Protein AF-A0A2E0GAI7-F1 (afdb_monomer)

Structure (mmCIF, N/CA/C/O backbone):
data_AF-A0A2E0GAI7-F1
#
_entry.id   AF-A0A2E0GAI7-F1
#
loop_
_atom_site.group_PDB
_atom_site.id
_atom_site.type_symbol
_atom_site.label_atom_id
_atom_site.label_alt_id
_atom_site.label_comp_id
_atom_site.label_asym_id
_atom_site.label_entity_id
_atom_site.label_seq_id
_atom_site.pdbx_PDB_ins_code
_atom_site.Cartn_x
_atom_site.Cartn_y
_atom_site.Cartn_z
_atom_site.occupancy
_atom_site.B_iso_or_equiv
_atom_site.auth_seq_id
_atom_site.auth_comp_id
_atom_site.auth_asym_id
_atom_site.auth_atom_id
_atom_site.pdbx_PDB_model_num
ATOM 1 N N . MET A 1 1 ? 48.834 40.999 9.505 1.00 55.53 1 MET A N 1
ATOM 2 C CA . MET A 1 1 ? 47.592 40.191 9.610 1.00 55.53 1 MET A CA 1
ATOM 3 C C . MET A 1 1 ? 47.872 38.969 10.470 1.00 55.53 1 MET A C 1
ATOM 5 O O . MET A 1 1 ? 48.740 38.177 10.118 1.00 55.53 1 MET A O 1
ATOM 9 N N . GLY A 1 2 ? 47.236 38.901 11.642 1.00 65.31 2 GLY A N 1
ATOM 10 C CA . GLY A 1 2 ? 47.610 38.004 12.740 1.00 65.31 2 GLY A CA 1
ATOM 11 C C . GLY A 1 2 ? 47.359 36.519 12.463 1.00 65.31 2 GLY A C 1
ATOM 12 O O . GLY A 1 2 ? 46.483 36.151 11.681 1.00 65.31 2 GLY A O 1
ATOM 13 N N . LEU A 1 3 ? 48.127 35.666 13.146 1.00 66.06 3 LEU A N 1
ATOM 14 C CA . LEU A 1 3 ? 48.087 34.199 13.056 1.00 66.06 3 LEU A CA 1
ATOM 15 C C . LEU A 1 3 ? 46.662 33.631 13.232 1.00 66.06 3 LEU A C 1
ATOM 17 O O . LEU A 1 3 ? 46.268 32.689 12.548 1.00 66.06 3 LEU A O 1
ATOM 21 N N . VAL A 1 4 ? 45.867 34.281 14.087 1.00 67.19 4 VAL A N 1
ATOM 22 C CA . VAL A 1 4 ? 44.460 33.961 14.379 1.00 67.19 4 VAL A CA 1
ATOM 23 C C . VAL A 1 4 ? 43.566 34.122 13.143 1.00 67.19 4 VAL A C 1
ATOM 25 O O . VAL A 1 4 ? 42.721 33.274 12.869 1.00 67.19 4 VAL A O 1
ATOM 28 N N . GLN A 1 5 ? 43.795 35.159 12.338 1.00 69.00 5 GLN A N 1
ATOM 29 C CA . GLN A 1 5 ? 42.980 35.471 11.161 1.00 69.00 5 GLN A CA 1
ATOM 30 C C . GLN A 1 5 ? 43.213 34.461 10.026 1.00 69.00 5 GLN A C 1
ATOM 32 O O . GLN A 1 5 ? 42.266 34.048 9.360 1.00 69.00 5 GLN A O 1
ATOM 37 N N . LYS A 1 6 ? 44.455 33.977 9.866 1.00 70.81 6 LYS A N 1
ATOM 38 C CA . LYS A 1 6 ? 44.784 32.877 8.938 1.00 70.81 6 LYS A CA 1
ATOM 39 C C . LYS A 1 6 ? 44.132 31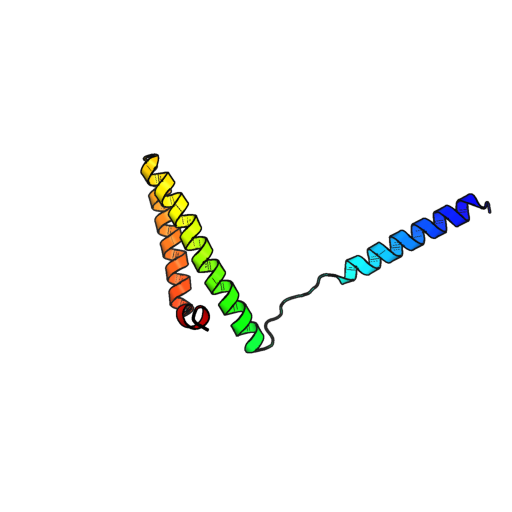.554 9.356 1.00 70.81 6 LYS A C 1
ATOM 41 O O . LYS A 1 6 ? 43.703 30.785 8.500 1.00 70.81 6 LYS A O 1
ATOM 46 N N . LEU A 1 7 ? 44.039 31.297 10.662 1.00 67.94 7 LEU A N 1
ATOM 47 C CA . LEU A 1 7 ? 43.432 30.085 11.220 1.00 67.94 7 LEU A CA 1
ATOM 48 C C . LEU A 1 7 ? 41.908 30.066 11.033 1.00 67.94 7 LEU A C 1
ATOM 50 O O . LEU A 1 7 ? 41.356 29.042 10.635 1.00 67.94 7 LEU A O 1
ATOM 54 N N . ILE A 1 8 ? 41.247 31.208 11.249 1.00 76.12 8 ILE A N 1
ATOM 55 C CA . ILE A 1 8 ? 39.810 31.382 10.989 1.00 76.12 8 ILE A CA 1
ATOM 56 C C . ILE A 1 8 ? 39.515 31.214 9.493 1.00 76.12 8 ILE A C 1
ATOM 58 O O . ILE A 1 8 ? 38.614 30.460 9.132 1.00 76.12 8 ILE A O 1
ATOM 62 N N . TYR A 1 9 ? 40.322 31.831 8.624 1.00 80.75 9 TYR A N 1
ATOM 63 C CA . TYR A 1 9 ? 40.167 31.713 7.172 1.00 80.75 9 TYR A CA 1
ATOM 64 C C . TYR A 1 9 ? 40.316 30.263 6.688 1.00 80.75 9 TYR A C 1
ATOM 66 O O . TYR A 1 9 ? 39.506 29.781 5.901 1.00 80.75 9 TYR A O 1
ATOM 74 N N . ARG A 1 10 ? 41.298 29.521 7.219 1.00 79.56 10 ARG A N 1
ATOM 75 C CA . ARG A 1 10 ? 41.509 28.106 6.877 1.00 79.56 10 ARG A CA 1
ATOM 76 C C . ARG A 1 10 ? 40.334 27.221 7.307 1.00 79.56 10 ARG A C 1
ATOM 78 O O . ARG A 1 10 ? 39.946 26.337 6.552 1.00 79.56 10 ARG A O 1
ATOM 85 N N . LYS A 1 11 ? 39.746 27.467 8.484 1.00 80.06 11 LYS A N 1
ATOM 86 C CA . LYS A 1 11 ? 38.547 26.746 8.951 1.00 80.06 11 LYS A CA 1
ATOM 87 C C . LYS A 1 11 ? 37.316 27.073 8.105 1.00 80.06 11 LYS A C 1
ATOM 89 O O . LYS A 1 11 ? 36.588 26.160 7.729 1.00 80.06 11 LYS A O 1
ATOM 94 N N . ALA A 1 12 ? 37.121 28.345 7.758 1.00 81.62 12 ALA A N 1
ATOM 95 C CA . ALA A 1 12 ? 36.026 28.772 6.891 1.00 81.62 12 ALA A CA 1
ATOM 96 C C . ALA A 1 12 ? 36.114 28.128 5.498 1.00 81.62 12 ALA A C 1
ATOM 98 O O . ALA A 1 12 ? 35.105 27.677 4.964 1.00 81.62 12 ALA A O 1
ATOM 99 N N . LEU A 1 13 ? 37.325 28.014 4.946 1.00 83.94 13 LEU A N 1
ATOM 100 C CA . LEU A 1 13 ? 37.564 27.409 3.636 1.00 83.94 13 LEU A CA 1
ATOM 101 C C . LEU A 1 13 ? 37.298 25.894 3.632 1.00 83.94 13 LEU A C 1
ATOM 103 O O . LEU A 1 13 ? 36.727 25.378 2.677 1.00 83.94 13 LEU A O 1
ATOM 107 N N . ILE A 1 14 ? 37.635 25.194 4.722 1.00 84.38 14 ILE A N 1
ATOM 108 C CA . ILE A 1 14 ? 37.291 23.774 4.896 1.00 84.38 14 ILE A CA 1
ATOM 109 C C . ILE A 1 14 ? 35.770 23.595 5.002 1.00 84.38 14 ILE A C 1
ATOM 111 O O . ILE A 1 14 ? 35.219 22.740 4.316 1.00 84.38 14 ILE A O 1
ATOM 115 N N . CYS A 1 15 ? 35.075 24.421 5.794 1.00 82.44 15 CYS A N 1
ATOM 116 C CA . CYS A 1 15 ? 33.610 24.373 5.873 1.00 82.44 15 CYS A CA 1
ATOM 117 C C . CYS A 1 15 ? 32.949 24.634 4.514 1.00 82.44 15 CYS A C 1
ATOM 119 O O . CYS A 1 15 ? 32.027 23.917 4.140 1.00 82.44 15 CYS A O 1
ATOM 121 N N . LEU A 1 16 ? 33.439 25.619 3.756 1.00 84.50 16 LEU A N 1
ATOM 122 C CA . LEU A 1 16 ? 32.939 25.918 2.415 1.00 84.50 16 LEU A CA 1
ATOM 123 C C . LEU A 1 16 ? 33.107 24.714 1.477 1.00 84.50 16 LEU A C 1
ATOM 125 O O . LEU A 1 16 ? 32.182 24.369 0.750 1.00 84.50 16 LEU A O 1
ATOM 129 N N . PHE A 1 17 ? 34.260 24.046 1.530 1.00 81.94 17 PHE A N 1
ATOM 130 C CA . PHE A 1 17 ? 34.538 22.870 0.708 1.00 81.94 17 PHE A CA 1
ATOM 131 C C . PHE A 1 17 ? 33.601 21.698 1.037 1.00 81.94 17 PHE A C 1
ATOM 133 O O . PHE A 1 17 ? 33.085 21.051 0.130 1.00 81.94 17 PHE A O 1
ATOM 140 N N . VAL A 1 18 ? 33.317 21.472 2.324 1.00 79.31 18 VAL A N 1
ATOM 141 C CA . VAL A 1 18 ? 32.353 20.456 2.785 1.00 79.31 18 VAL A CA 1
ATOM 142 C C . VAL A 1 18 ? 30.935 20.771 2.303 1.00 79.31 18 VAL A C 1
ATOM 144 O O . VAL A 1 18 ? 30.242 19.866 1.852 1.00 79.31 18 VAL A O 1
ATOM 147 N N . ILE A 1 19 ? 30.518 22.041 2.348 1.00 79.69 19 ILE A N 1
ATOM 148 C CA . ILE A 1 19 ? 29.198 22.482 1.868 1.00 79.69 19 ILE A CA 1
ATOM 149 C C . ILE A 1 19 ? 29.078 22.313 0.345 1.00 79.69 19 ILE A C 1
ATOM 151 O O . ILE A 1 19 ? 28.056 21.852 -0.148 1.00 79.69 19 ILE A O 1
ATOM 155 N N . ILE A 1 20 ? 30.122 22.644 -0.418 1.00 77.12 20 ILE A N 1
ATOM 156 C CA . ILE A 1 20 ? 30.126 22.460 -1.879 1.00 77.12 20 ILE A CA 1
ATOM 157 C C . ILE A 1 20 ? 30.066 20.969 -2.243 1.00 77.12 20 ILE A C 1
ATOM 159 O O . ILE A 1 20 ? 29.318 20.585 -3.139 1.00 77.12 20 ILE A O 1
ATOM 163 N N . LEU A 1 21 ? 30.805 20.118 -1.527 1.00 67.44 21 LEU A N 1
ATOM 164 C CA . LEU A 1 21 ? 30.761 18.667 -1.721 1.00 67.44 21 LEU A CA 1
ATOM 165 C C . LEU A 1 21 ? 29.397 18.065 -1.366 1.00 67.44 21 LEU A C 1
ATOM 167 O O . LEU A 1 21 ? 28.938 17.167 -2.068 1.00 67.44 21 LEU A O 1
ATOM 171 N N . SER A 1 22 ? 28.727 18.553 -0.319 1.00 63.81 22 SER A N 1
ATOM 172 C CA . SER A 1 22 ? 27.396 18.059 0.051 1.00 63.81 22 SER A CA 1
ATOM 173 C C . SER A 1 22 ? 26.291 18.522 -0.903 1.00 63.81 22 SER A C 1
ATOM 175 O O . SER A 1 22 ? 25.309 17.802 -1.076 1.00 63.81 22 SER A O 1
ATOM 177 N N . LEU A 1 23 ? 26.468 19.650 -1.601 1.00 63.59 23 LEU A N 1
ATOM 178 C CA . LEU A 1 23 ? 25.554 20.094 -2.662 1.00 63.59 23 LEU A CA 1
ATOM 179 C C . LEU A 1 23 ? 25.565 19.174 -3.899 1.00 63.59 23 LEU A C 1
ATOM 181 O O . LEU A 1 23 ? 24.601 19.178 -4.661 1.00 63.59 23 LEU A O 1
ATOM 185 N N . HIS A 1 24 ? 26.598 18.343 -4.083 1.00 57.75 24 HIS A N 1
ATOM 186 C CA . HIS A 1 24 ? 26.664 17.359 -5.171 1.00 57.75 24 HIS A CA 1
ATOM 187 C C . HIS A 1 24 ? 26.002 16.006 -4.857 1.00 57.75 24 HIS A C 1
ATOM 189 O O . HIS A 1 24 ? 25.959 15.146 -5.734 1.00 57.75 24 HIS A O 1
ATOM 195 N N . ILE A 1 25 ? 25.467 15.790 -3.649 1.00 56.84 25 ILE A N 1
ATOM 196 C CA . ILE A 1 25 ? 25.013 14.450 -3.229 1.00 56.84 25 ILE A CA 1
ATOM 197 C C . ILE A 1 25 ? 23.599 14.084 -3.707 1.00 56.84 25 ILE A C 1
ATOM 199 O O . ILE A 1 25 ? 23.252 12.908 -3.675 1.00 56.84 25 ILE A O 1
ATOM 203 N N . SER A 1 26 ? 22.766 15.001 -4.206 1.00 56.94 26 SER A N 1
ATOM 204 C CA . SER A 1 26 ? 21.412 14.581 -4.593 1.00 56.94 26 SER A CA 1
ATOM 205 C C . SER A 1 26 ? 20.761 15.435 -5.667 1.00 56.94 26 SER A C 1
ATOM 207 O O . SER A 1 26 ? 19.930 16.292 -5.387 1.00 56.94 26 SER A O 1
ATOM 209 N N . THR A 1 27 ? 21.048 15.083 -6.915 1.00 49.62 27 THR A N 1
ATOM 210 C CA . THR A 1 27 ? 20.000 15.026 -7.942 1.00 49.62 27 THR A CA 1
ATOM 211 C C . THR A 1 27 ? 20.099 13.686 -8.662 1.00 49.62 27 THR A C 1
ATOM 213 O O . THR A 1 27 ? 20.279 13.611 -9.872 1.00 49.62 27 THR A O 1
ATOM 216 N N . ALA A 1 28 ? 19.950 12.589 -7.912 1.00 49.06 28 ALA A N 1
ATOM 217 C CA . ALA A 1 28 ? 19.420 11.370 -8.510 1.00 49.06 28 ALA A CA 1
ATOM 218 C C . ALA A 1 28 ? 17.948 11.645 -8.857 1.00 49.06 28 ALA A C 1
ATOM 220 O O . ALA A 1 28 ? 17.027 11.162 -8.205 1.00 49.06 28 ALA A O 1
ATOM 221 N N . ASN A 1 29 ? 17.726 12.499 -9.858 1.00 48.72 29 ASN A N 1
ATOM 222 C CA . ASN A 1 29 ? 16.492 12.482 -10.609 1.00 48.72 29 ASN A CA 1
ATOM 223 C C . ASN A 1 29 ? 16.476 11.085 -11.217 1.00 48.72 29 ASN A C 1
ATOM 225 O O . ASN A 1 29 ? 17.222 10.818 -12.156 1.00 48.72 29 ASN A O 1
ATOM 229 N N . ALA A 1 30 ? 15.727 10.170 -10.604 1.00 52.06 30 ALA A N 1
ATOM 230 C CA . ALA A 1 30 ? 15.457 8.856 -11.159 1.00 52.06 30 ALA A CA 1
ATOM 231 C C . ALA A 1 30 ? 14.599 9.066 -12.412 1.00 52.06 30 ALA A C 1
ATOM 233 O O . ALA A 1 30 ? 13.382 8.910 -12.395 1.00 52.06 30 ALA A O 1
ATOM 234 N N . ASN A 1 31 ? 15.235 9.548 -13.474 1.00 56.88 31 ASN A N 1
ATOM 235 C CA . ASN A 1 31 ? 14.628 9.675 -14.774 1.00 56.88 31 ASN A CA 1
ATOM 236 C C . ASN A 1 31 ? 14.519 8.249 -15.315 1.00 56.88 31 ASN A C 1
ATOM 238 O O . ASN A 1 31 ? 15.521 7.538 -15.405 1.00 56.88 31 ASN A O 1
ATOM 242 N N . ILE A 1 32 ? 13.298 7.790 -15.581 1.00 59.88 32 ILE A N 1
ATOM 243 C CA . ILE A 1 32 ? 13.067 6.462 -16.151 1.00 59.88 32 ILE A CA 1
ATOM 244 C C . ILE A 1 32 ? 13.447 6.550 -17.630 1.00 59.88 32 ILE A C 1
ATOM 246 O O . ILE A 1 32 ? 12.632 6.918 -18.470 1.00 59.88 32 ILE A O 1
ATOM 250 N N . GLU A 1 33 ? 14.710 6.269 -17.937 1.00 70.31 33 GLU A N 1
ATOM 251 C CA . GLU A 1 33 ? 15.244 6.359 -19.303 1.00 70.31 33 GLU A CA 1
ATOM 252 C C . GLU A 1 33 ? 15.294 4.994 -19.996 1.00 70.31 33 GLU A C 1
ATOM 254 O O . GLU A 1 33 ? 15.313 4.917 -21.225 1.00 70.31 33 GLU A O 1
ATOM 259 N N . THR A 1 34 ? 15.273 3.901 -19.224 1.00 77.06 34 THR A N 1
ATOM 260 C CA . THR A 1 34 ? 15.382 2.536 -19.748 1.00 77.06 34 THR A CA 1
ATOM 261 C C . THR A 1 34 ? 14.254 1.626 -19.262 1.00 77.06 34 THR A C 1
ATOM 263 O O . THR A 1 34 ? 13.654 1.832 -18.207 1.00 77.06 34 THR A O 1
ATOM 266 N N . ASN A 1 35 ? 13.994 0.553 -20.017 1.00 80.62 35 ASN A N 1
ATOM 267 C CA . ASN A 1 35 ? 13.042 -0.492 -19.623 1.00 80.62 35 ASN A CA 1
ATOM 268 C C . ASN A 1 35 ? 13.440 -1.155 -18.284 1.00 80.62 35 ASN A C 1
ATOM 270 O O . ASN A 1 35 ? 12.585 -1.477 -17.460 1.00 80.62 35 ASN A O 1
ATOM 274 N N . ILE A 1 36 ? 14.745 -1.283 -18.025 1.00 83.38 36 ILE A N 1
ATOM 275 C CA . ILE A 1 36 ? 15.273 -1.820 -16.764 1.00 83.38 36 ILE A CA 1
ATOM 276 C C . ILE A 1 36 ? 14.899 -0.903 -15.592 1.00 83.38 36 ILE A C 1
ATOM 278 O O . ILE A 1 36 ? 14.484 -1.392 -14.542 1.00 83.38 36 ILE A O 1
ATOM 282 N N . ASP A 1 37 ? 15.002 0.414 -15.768 1.00 81.94 37 ASP A N 1
ATOM 283 C CA . ASP A 1 37 ? 14.641 1.376 -14.723 1.00 81.94 37 ASP A CA 1
ATOM 284 C C . ASP A 1 37 ? 13.132 1.406 -14.479 1.00 81.94 37 ASP A C 1
ATOM 286 O O . ASP A 1 37 ? 12.706 1.442 -13.325 1.00 81.94 37 ASP A O 1
ATOM 290 N N . ALA A 1 38 ? 12.326 1.291 -15.540 1.00 84.44 38 ALA A N 1
ATOM 291 C CA . ALA A 1 38 ? 10.873 1.171 -15.434 1.00 84.44 38 ALA A CA 1
ATOM 292 C C . ALA A 1 38 ? 10.465 -0.102 -14.677 1.00 84.44 38 ALA A C 1
ATOM 294 O O . ALA A 1 38 ? 9.638 -0.049 -13.771 1.00 84.44 38 ALA A O 1
ATOM 295 N N . THR A 1 39 ? 11.096 -1.234 -14.998 1.00 85.38 39 THR A N 1
ATOM 296 C CA . THR A 1 39 ? 10.857 -2.521 -14.331 1.00 85.38 39 THR A CA 1
ATOM 297 C C . THR A 1 39 ? 11.247 -2.462 -12.856 1.00 85.38 39 THR A C 1
ATOM 299 O O . THR A 1 39 ? 10.486 -2.898 -11.994 1.00 85.38 39 THR A O 1
ATOM 302 N N . ARG A 1 40 ? 12.415 -1.884 -12.540 1.00 86.69 40 ARG A N 1
ATOM 303 C CA . ARG A 1 40 ? 12.869 -1.707 -11.153 1.00 86.69 40 ARG A CA 1
ATOM 304 C C . ARG A 1 40 ? 11.919 -0.804 -10.369 1.00 86.69 40 ARG A C 1
ATOM 306 O O . ARG A 1 40 ? 11.594 -1.108 -9.224 1.00 86.69 40 ARG A O 1
ATOM 313 N N . PHE A 1 41 ? 11.474 0.293 -10.979 1.00 88.12 41 PHE A N 1
ATOM 314 C CA . PHE A 1 41 ? 10.497 1.188 -10.374 1.00 88.12 41 PHE A CA 1
ATOM 315 C C . PHE A 1 41 ? 9.177 0.463 -10.096 1.00 88.12 41 PHE A C 1
ATOM 317 O O . PHE A 1 41 ? 8.708 0.502 -8.964 1.00 88.12 41 PHE A O 1
ATOM 324 N N . LEU A 1 42 ? 8.618 -0.233 -11.091 1.00 90.00 42 LEU A N 1
ATOM 325 C CA . LEU A 1 42 ? 7.359 -0.967 -10.950 1.00 90.00 42 LEU A CA 1
ATOM 326 C C . LEU A 1 42 ? 7.444 -2.042 -9.867 1.00 90.00 42 LEU A C 1
ATOM 328 O O . LEU A 1 42 ? 6.570 -2.086 -9.011 1.00 90.00 42 LEU A O 1
ATOM 332 N N . SER A 1 43 ? 8.517 -2.836 -9.828 1.00 90.00 43 SER A N 1
ATOM 333 C CA . SER A 1 43 ? 8.714 -3.845 -8.778 1.00 90.00 43 SER A CA 1
ATOM 334 C C . SER A 1 43 ? 8.721 -3.217 -7.375 1.00 90.00 43 SER A C 1
ATOM 336 O O . SER A 1 43 ? 7.949 -3.624 -6.505 1.00 90.00 43 SER A O 1
ATOM 338 N N . ASN A 1 44 ? 9.492 -2.142 -7.171 1.00 91.06 44 ASN A N 1
ATOM 339 C CA . ASN A 1 44 ? 9.523 -1.429 -5.889 1.00 91.06 44 ASN A CA 1
ATOM 340 C C . ASN A 1 44 ? 8.171 -0.793 -5.532 1.00 91.06 44 ASN A C 1
ATOM 342 O O . ASN A 1 44 ? 7.764 -0.770 -4.366 1.00 91.06 44 ASN A O 1
ATOM 346 N N . TYR A 1 45 ? 7.475 -0.255 -6.531 1.00 92.69 45 TYR A N 1
ATOM 347 C CA . TYR A 1 45 ? 6.170 0.357 -6.345 1.00 92.69 45 TYR A CA 1
ATOM 348 C C . TYR A 1 45 ? 5.124 -0.690 -5.949 1.00 92.69 45 TYR A C 1
ATOM 350 O O . TYR A 1 45 ? 4.412 -0.484 -4.972 1.00 92.69 45 TYR A O 1
ATOM 358 N N . CYS A 1 46 ? 5.108 -1.851 -6.603 1.00 94.12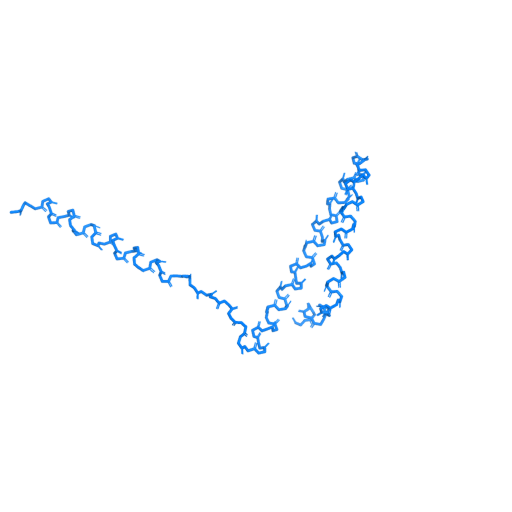 46 CYS A N 1
ATOM 359 C CA . CYS A 1 46 ? 4.225 -2.967 -6.272 1.00 94.12 46 CYS A CA 1
ATOM 360 C C . CYS A 1 46 ? 4.423 -3.469 -4.836 1.00 94.12 46 CYS A C 1
ATOM 362 O O . CYS A 1 46 ? 3.444 -3.634 -4.109 1.00 94.12 46 CYS A O 1
ATOM 364 N N . VAL A 1 47 ? 5.672 -3.614 -4.377 1.00 93.56 47 VAL A N 1
ATOM 365 C CA . VAL A 1 47 ? 5.965 -3.938 -2.966 1.00 93.56 47 VAL A CA 1
ATOM 366 C C . VAL A 1 47 ? 5.419 -2.856 -2.028 1.00 93.56 47 VAL A C 1
ATOM 368 O O . VAL A 1 47 ? 4.842 -3.154 -0.984 1.00 93.56 47 VAL A O 1
ATOM 371 N N . THR A 1 48 ? 5.551 -1.584 -2.410 1.00 94.94 48 THR A N 1
ATOM 372 C CA . THR A 1 48 ? 5.024 -0.461 -1.622 1.00 94.94 48 THR A CA 1
ATOM 373 C C . THR A 1 48 ? 3.496 -0.503 -1.518 1.00 94.94 48 THR A C 1
ATOM 375 O O . THR A 1 48 ? 2.960 -0.259 -0.437 1.00 94.94 48 THR A O 1
ATOM 378 N N . LEU A 1 49 ? 2.791 -0.849 -2.601 1.00 96.19 49 LEU A N 1
ATOM 379 C CA . LEU A 1 49 ? 1.331 -0.986 -2.600 1.00 96.19 49 LEU A CA 1
ATOM 380 C C . LEU A 1 49 ? 0.871 -2.102 -1.653 1.00 96.19 49 LEU A C 1
ATOM 382 O O . LEU A 1 49 ? -0.028 -1.870 -0.846 1.00 96.19 49 LEU A O 1
ATOM 386 N N . VAL A 1 50 ? 1.519 -3.274 -1.686 1.00 95.44 50 VAL A N 1
ATOM 387 C CA . VAL A 1 50 ? 1.204 -4.390 -0.772 1.00 95.44 50 VAL A CA 1
ATOM 388 C C . VAL A 1 50 ? 1.401 -3.979 0.687 1.00 95.44 50 VAL A C 1
ATOM 390 O O . VAL A 1 50 ? 0.513 -4.192 1.514 1.00 95.44 50 VAL A O 1
ATOM 393 N N . ASN A 1 51 ? 2.514 -3.314 0.998 1.00 95.81 51 ASN A N 1
ATOM 394 C CA . ASN A 1 51 ? 2.790 -2.845 2.356 1.00 95.81 51 ASN A CA 1
ATOM 395 C C . ASN A 1 51 ? 1.755 -1.815 2.846 1.00 95.81 51 ASN A C 1
ATOM 397 O O . ASN A 1 51 ? 1.371 -1.824 4.017 1.00 95.81 51 ASN A O 1
ATOM 401 N N . GLU A 1 52 ? 1.274 -0.922 1.975 1.00 97.06 52 GLU A N 1
ATOM 402 C CA . GLU A 1 52 ? 0.212 0.022 2.347 1.00 97.06 52 GLU A CA 1
ATOM 403 C C . GLU A 1 52 ? -1.158 -0.654 2.503 1.00 97.06 52 GLU A C 1
ATOM 405 O O . GLU A 1 52 ? -1.930 -0.239 3.376 1.00 97.06 52 GLU A O 1
ATOM 410 N N . ILE A 1 53 ? -1.450 -1.716 1.741 1.00 97.31 53 ILE A N 1
ATOM 411 C CA . ILE A 1 53 ? -2.638 -2.559 1.956 1.00 97.31 53 ILE A CA 1
ATOM 412 C C . ILE A 1 53 ? -2.570 -3.211 3.340 1.00 97.31 53 ILE A C 1
ATOM 414 O O . ILE A 1 53 ? -3.510 -3.058 4.119 1.00 97.31 53 ILE A O 1
ATOM 418 N N . GLU A 1 54 ? -1.459 -3.869 3.684 1.00 97.62 54 GLU A N 1
ATOM 419 C CA . GLU A 1 54 ? -1.280 -4.540 4.980 1.00 97.62 54 GLU A CA 1
ATOM 420 C C . GLU A 1 54 ? -1.428 -3.557 6.151 1.00 97.62 54 GLU A C 1
ATOM 422 O O . GLU A 1 54 ? -2.222 -3.762 7.071 1.00 97.62 54 GLU A O 1
ATOM 427 N N . LYS A 1 55 ? -0.717 -2.430 6.094 1.00 98.00 55 LYS A N 1
ATOM 428 C CA . LYS A 1 55 ? -0.790 -1.379 7.115 1.00 98.00 55 LYS A CA 1
ATOM 429 C C . LYS A 1 55 ? -2.196 -0.800 7.257 1.00 98.00 55 LYS A C 1
ATOM 431 O O . LYS A 1 55 ? -2.622 -0.464 8.364 1.00 98.00 55 LYS A O 1
ATOM 436 N N . SER A 1 56 ? -2.915 -0.639 6.151 1.00 98.06 56 SER A N 1
ATOM 437 C CA . SER A 1 56 ? -4.293 -0.145 6.175 1.00 98.06 56 SER A CA 1
ATOM 438 C C . SER A 1 56 ? -5.256 -1.192 6.718 1.00 98.06 56 SER A C 1
ATOM 440 O O . SER A 1 56 ? -6.170 -0.839 7.457 1.00 98.06 56 SER A O 1
ATOM 442 N N . TYR A 1 57 ? 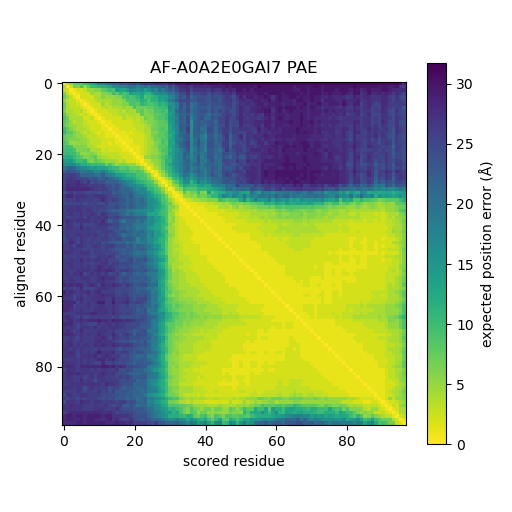-5.022 -2.470 6.434 1.00 98.19 57 TYR A N 1
ATOM 443 C CA . TYR A 1 57 ? -5.792 -3.568 7.002 1.00 98.19 57 TYR A CA 1
ATOM 444 C C . TYR A 1 57 ? -5.689 -3.604 8.533 1.00 98.19 57 TYR A C 1
ATOM 446 O O . TYR A 1 57 ? -6.713 -3.694 9.203 1.00 98.19 57 TYR A O 1
ATOM 454 N N . GLN A 1 58 ? -4.502 -3.387 9.111 1.00 98.44 58 GLN A N 1
ATOM 455 C CA . GLN A 1 58 ? -4.364 -3.273 10.573 1.00 98.44 58 GLN A CA 1
ATOM 456 C C . GLN A 1 58 ? -5.213 -2.126 11.150 1.00 98.44 58 GLN A C 1
ATOM 458 O O . GLN A 1 58 ? -5.956 -2.313 12.109 1.00 98.44 58 GLN A O 1
ATOM 463 N N . LYS A 1 59 ? -5.218 -0.951 10.505 1.00 98.06 59 LYS A N 1
ATOM 464 C CA . LYS A 1 59 ? -6.085 0.174 10.918 1.00 98.06 59 LYS A CA 1
ATOM 465 C C . LYS A 1 59 ? -7.574 -0.146 10.789 1.00 98.06 59 LYS A C 1
ATOM 467 O O . LYS A 1 59 ? -8.392 0.380 11.542 1.00 98.06 59 LYS A O 1
ATOM 472 N N . GLN A 1 60 ? -7.938 -0.952 9.794 1.00 97.88 60 GLN A N 1
ATOM 473 C CA . GLN A 1 60 ? -9.307 -1.403 9.589 1.00 97.88 60 GLN A CA 1
ATOM 474 C C . GLN A 1 60 ? -9.757 -2.311 10.743 1.00 97.88 60 GLN A C 1
ATOM 476 O O . GLN A 1 60 ? -10.870 -2.127 11.240 1.00 97.88 60 GLN A O 1
ATOM 481 N N . LEU A 1 61 ? -8.895 -3.232 11.192 1.00 98.25 61 LEU A N 1
ATOM 482 C CA . LEU A 1 61 ? -9.139 -4.082 12.362 1.00 98.25 61 LEU A CA 1
ATOM 483 C C . LEU A 1 61 ? -9.311 -3.239 13.629 1.00 98.25 61 LEU A C 1
ATOM 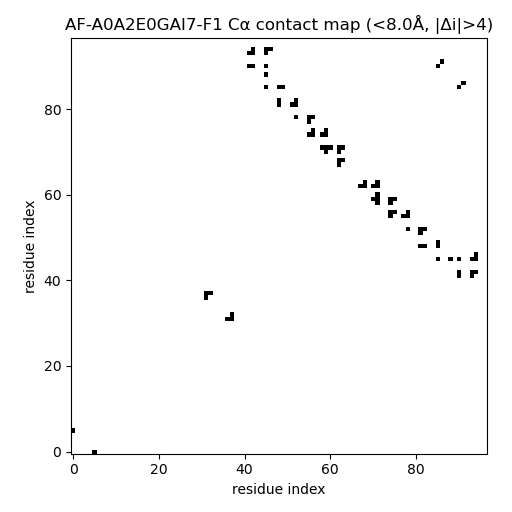485 O O . LEU A 1 61 ? -10.352 -3.338 14.279 1.00 98.25 61 LEU A O 1
ATOM 489 N N . ASP A 1 62 ? -8.383 -2.315 13.896 1.00 98.38 62 ASP A N 1
ATOM 490 C CA . ASP A 1 62 ? -8.478 -1.389 15.031 1.00 98.38 62 ASP A CA 1
ATOM 491 C C . ASP A 1 62 ? -9.803 -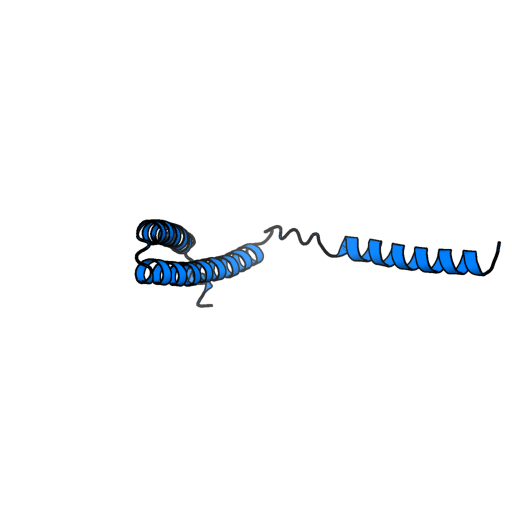0.604 15.015 1.00 98.38 62 ASP A C 1
ATOM 493 O O . ASP A 1 62 ? -10.432 -0.371 16.053 1.00 98.38 62 ASP A O 1
ATOM 497 N N . ALA A 1 63 ? -10.259 -0.171 13.835 1.00 98.19 63 ALA A N 1
ATOM 498 C CA . ALA A 1 63 ? -11.514 0.560 13.697 1.00 98.19 63 ALA A CA 1
ATOM 499 C C . ALA A 1 63 ? -12.734 -0.302 14.056 1.00 98.19 63 ALA A C 1
ATOM 501 O O . ALA A 1 63 ? -13.646 0.207 14.713 1.00 98.19 63 ALA A O 1
ATOM 502 N N . ILE A 1 64 ? -12.750 -1.582 13.668 1.00 97.50 64 ILE A N 1
ATOM 503 C CA . ILE A 1 64 ? -13.808 -2.527 14.060 1.00 97.50 64 ILE A CA 1
ATOM 504 C C . ILE A 1 64 ? -13.787 -2.750 15.571 1.00 97.50 64 ILE A C 1
ATOM 506 O O . ILE A 1 64 ? -14.827 -2.612 16.213 1.00 97.50 64 ILE A O 1
ATOM 510 N N . GLU A 1 65 ? -12.620 -3.051 16.147 1.00 98.12 65 GLU A N 1
ATOM 511 C CA . GLU A 1 65 ? -12.476 -3.345 17.580 1.00 98.12 65 GLU A CA 1
ATOM 512 C C . GLU A 1 65 ? -12.955 -2.185 18.461 1.00 98.12 65 GLU A C 1
ATOM 514 O O . GLU A 1 65 ? -13.537 -2.389 19.525 1.00 98.12 65 GLU A O 1
ATOM 519 N N . ASN A 1 66 ? -12.777 -0.953 17.983 1.00 98.00 66 ASN A N 1
ATOM 520 C CA . ASN A 1 66 ? -13.198 0.262 18.675 1.00 98.00 66 ASN A CA 1
ATOM 521 C C . ASN A 1 66 ? -14.590 0.773 18.247 1.00 98.00 66 ASN A C 1
ATOM 523 O O . ASN A 1 66 ? -14.954 1.901 18.585 1.00 98.00 66 ASN A O 1
ATOM 527 N N . ASN A 1 67 ? -15.363 -0.016 17.489 1.00 97.44 67 ASN A N 1
ATOM 528 C CA . ASN A 1 67 ? -16.698 0.324 16.980 1.00 97.44 67 ASN A CA 1
ATOM 529 C C . ASN A 1 67 ? -16.756 1.649 16.178 1.00 97.44 67 ASN A C 1
ATOM 531 O O . ASN A 1 67 ? -17.754 2.374 16.173 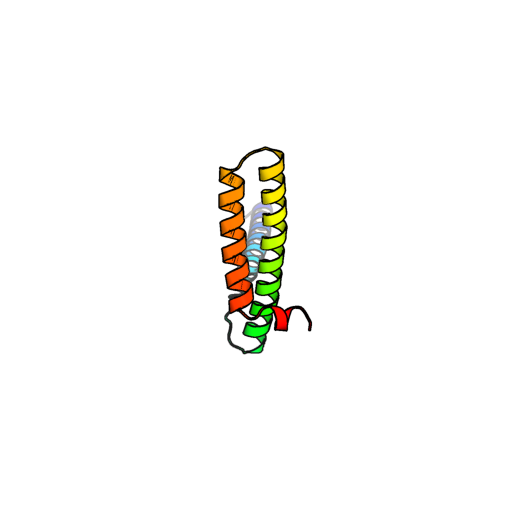1.00 97.44 67 ASN A O 1
ATOM 535 N N . LYS A 1 68 ? -15.665 1.995 15.483 1.00 98.31 68 LYS A N 1
ATOM 536 C CA . LYS A 1 68 ? -15.511 3.214 14.670 1.00 98.31 68 LYS A CA 1
ATOM 537 C C . LYS A 1 68 ? -15.910 2.952 13.214 1.00 98.31 68 LYS A C 1
ATOM 539 O O . LYS A 1 68 ? -15.081 2.999 12.307 1.00 98.31 68 LYS A O 1
ATOM 544 N N . MET A 1 69 ? -17.199 2.726 12.965 1.00 97.12 69 MET A N 1
ATOM 545 C CA . MET A 1 69 ? -17.704 2.289 11.647 1.00 97.12 69 MET A CA 1
ATOM 546 C C . MET A 1 69 ? -17.452 3.264 10.483 1.00 97.12 69 MET A C 1
ATOM 548 O O . MET A 1 69 ? -17.279 2.837 9.337 1.00 97.12 69 MET A O 1
ATOM 552 N N . ILE A 1 70 ? -17.401 4.572 10.755 1.00 98.12 70 ILE A N 1
ATOM 553 C CA . ILE A 1 70 ? -17.054 5.585 9.743 1.00 98.12 70 ILE A CA 1
ATOM 554 C C . ILE A 1 70 ? -15.594 5.412 9.300 1.00 98.12 70 ILE A C 1
ATOM 556 O O . ILE A 1 70 ? -15.314 5.403 8.101 1.00 98.12 70 ILE A O 1
ATOM 560 N N . GLU A 1 71 ? -14.677 5.231 10.256 1.00 98.00 71 GLU A N 1
ATOM 561 C CA . GLU A 1 71 ? -13.250 5.035 9.978 1.00 98.00 71 GLU A CA 1
ATOM 562 C C . GLU A 1 71 ? -13.021 3.700 9.269 1.00 98.00 71 GLU A C 1
ATOM 564 O O . GLU A 1 71 ? -12.339 3.670 8.249 1.00 98.00 71 GLU A O 1
ATOM 569 N N . PHE A 1 72 ? -13.686 2.631 9.724 1.00 98.38 72 PHE A N 1
ATOM 570 C CA . PHE A 1 72 ? -13.687 1.340 9.038 1.00 98.38 72 PHE A CA 1
ATOM 571 C C . PHE A 1 72 ? -14.045 1.510 7.558 1.00 98.38 72 PHE A C 1
ATOM 573 O O . PHE A 1 72 ? -13.267 1.144 6.686 1.00 98.38 72 PHE A O 1
ATOM 580 N N . THR A 1 73 ? -15.180 2.151 7.261 1.00 98.12 73 THR A N 1
ATOM 581 C CA . THR A 1 73 ? -15.650 2.341 5.879 1.00 98.12 73 THR A CA 1
ATOM 582 C C . THR A 1 73 ? -14.661 3.148 5.039 1.00 98.12 73 THR A C 1
ATOM 584 O O . THR A 1 73 ? -14.435 2.839 3.867 1.00 98.12 73 THR A O 1
ATOM 5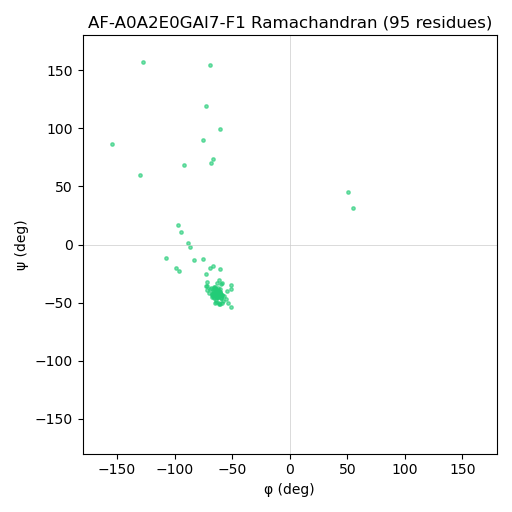87 N N . LYS A 1 74 ? -14.068 4.194 5.620 1.00 98.38 74 LYS A N 1
ATOM 588 C CA . LYS A 1 74 ? -13.070 5.031 4.950 1.00 98.38 74 LYS A CA 1
ATOM 589 C C . LYS A 1 74 ? -11.815 4.229 4.606 1.00 98.38 74 LYS A C 1
ATOM 591 O O . LYS A 1 74 ? -11.355 4.294 3.467 1.00 98.38 74 LYS A O 1
ATOM 596 N N . VAL A 1 75 ? -11.295 3.459 5.560 1.00 98.25 75 VAL A N 1
ATOM 597 C CA . VAL A 1 75 ? -10.109 2.618 5.362 1.00 98.25 75 VAL A CA 1
ATOM 598 C C . VAL A 1 75 ? -10.400 1.490 4.368 1.00 98.25 75 VAL A C 1
ATOM 600 O O . VAL A 1 75 ? -9.587 1.262 3.480 1.00 98.25 75 VAL A O 1
ATOM 603 N N . SER A 1 76 ? -11.582 0.866 4.410 1.00 97.81 76 SER A N 1
ATOM 604 C CA . SER A 1 76 ? -12.002 -0.149 3.428 1.00 97.81 76 SER A CA 1
ATOM 605 C C . SER A 1 76 ? -11.965 0.375 1.992 1.00 97.81 76 SER A C 1
ATOM 607 O O . SER A 1 76 ? -11.463 -0.299 1.097 1.00 97.81 76 SER A O 1
ATOM 609 N N . LYS A 1 77 ? -12.470 1.594 1.759 1.00 98.19 77 LYS A N 1
ATOM 610 C CA . LYS A 1 77 ? -12.433 2.227 0.430 1.00 98.19 77 LYS A CA 1
ATOM 611 C C . LYS A 1 77 ? -11.010 2.542 -0.019 1.00 98.19 77 LYS A C 1
ATOM 613 O O . LYS A 1 77 ? -10.709 2.410 -1.200 1.00 98.19 77 LYS A O 1
ATOM 618 N N . TYR A 1 78 ? -10.151 2.961 0.911 1.00 97.94 78 TYR A N 1
ATOM 619 C CA . TYR A 1 78 ? -8.740 3.191 0.619 1.00 97.94 78 TYR A CA 1
ATOM 620 C C . TYR A 1 78 ? -8.038 1.891 0.216 1.00 97.94 78 TYR A C 1
ATOM 622 O O . TYR A 1 78 ? -7.420 1.862 -0.842 1.00 97.94 78 TYR A O 1
ATOM 630 N N . ILE A 1 79 ? -8.210 0.814 0.992 1.00 98.25 79 ILE A N 1
ATOM 631 C CA . ILE A 1 79 ? -7.681 -0.519 0.664 1.00 98.25 79 ILE A CA 1
ATOM 632 C C . ILE A 1 79 ? -8.138 -0.935 -0.734 1.00 98.25 79 ILE A C 1
ATOM 634 O O . ILE A 1 79 ? -7.297 -1.258 -1.560 1.00 98.25 79 ILE A O 1
ATOM 638 N N . TYR A 1 80 ? -9.440 -0.836 -1.026 1.00 97.88 80 TYR A N 1
ATOM 639 C CA . TYR A 1 80 ? -9.978 -1.165 -2.348 1.00 97.88 80 TYR A CA 1
ATOM 640 C C . TY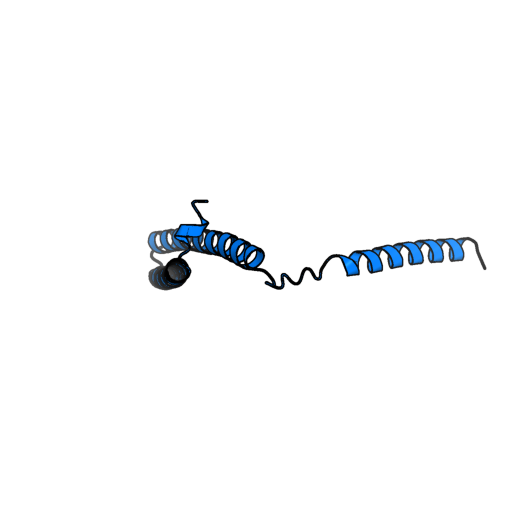R A 1 80 ? -9.287 -0.386 -3.476 1.00 97.88 80 TYR A C 1
ATOM 642 O O . TYR A 1 80 ? -8.884 -0.981 -4.467 1.00 97.88 80 TYR A O 1
ATOM 650 N N . GLY A 1 81 ? -9.109 0.930 -3.322 1.00 97.62 81 GLY A N 1
ATOM 651 C CA . GLY A 1 81 ? -8.444 1.745 -4.343 1.00 97.62 81 GLY A CA 1
ATOM 652 C C . GLY A 1 81 ? -6.969 1.382 -4.548 1.00 97.62 81 GLY A C 1
ATOM 653 O O . GLY A 1 81 ? -6.485 1.405 -5.675 1.00 97.62 81 GLY A O 1
ATOM 654 N N . VAL A 1 82 ? -6.252 1.026 -3.478 1.00 97.50 82 VAL A N 1
ATOM 655 C CA . VAL A 1 82 ? -4.853 0.578 -3.577 1.00 97.50 82 VAL A CA 1
ATOM 656 C C . VAL A 1 82 ? -4.765 -0.819 -4.202 1.00 97.50 82 VAL A C 1
ATOM 658 O O . VAL A 1 82 ? -3.887 -1.053 -5.027 1.00 97.50 82 VAL A O 1
ATOM 661 N N . SER A 1 83 ? -5.686 -1.726 -3.865 1.00 96.12 83 SER A N 1
ATOM 662 C CA . SER A 1 83 ? -5.783 -3.056 -4.480 1.00 96.12 83 SER A CA 1
ATOM 663 C C . SER A 1 83 ? -6.110 -2.982 -5.972 1.00 96.12 83 SER A C 1
ATOM 665 O O . SER A 1 83 ? -5.466 -3.657 -6.763 1.00 96.12 83 SER A O 1
ATOM 667 N N . ASP A 1 84 ? -7.028 -2.104 -6.379 1.00 96.75 84 ASP A N 1
ATOM 668 C CA . ASP A 1 84 ? -7.345 -1.887 -7.795 1.00 96.75 84 ASP A CA 1
ATOM 669 C C . ASP A 1 84 ? -6.129 -1.357 -8.578 1.00 96.75 84 ASP A C 1
ATOM 671 O O . ASP A 1 84 ? -5.858 -1.793 -9.695 1.00 96.75 84 ASP A O 1
ATOM 675 N N . LEU A 1 85 ? -5.328 -0.465 -7.983 1.00 95.50 85 LEU A N 1
ATOM 676 C CA . LEU A 1 85 ? -4.057 -0.032 -8.577 1.00 95.50 85 LEU A CA 1
ATOM 677 C C . LEU A 1 85 ? -3.051 -1.184 -8.703 1.00 95.50 85 LEU A C 1
ATOM 679 O O . LEU A 1 85 ? -2.374 -1.283 -9.723 1.00 95.50 85 LEU A O 1
ATOM 683 N N . TYR A 1 86 ? -2.949 -2.037 -7.682 1.00 93.81 86 TYR A N 1
ATOM 684 C CA . TYR A 1 86 ? -2.077 -3.212 -7.697 1.00 93.81 86 TYR A CA 1
ATOM 685 C C . TYR A 1 86 ? -2.445 -4.172 -8.841 1.00 93.81 86 TYR A C 1
ATOM 687 O O . TYR A 1 86 ? -1.564 -4.595 -9.593 1.00 93.81 86 TYR A O 1
ATOM 695 N N . ASP A 1 87 ? -3.738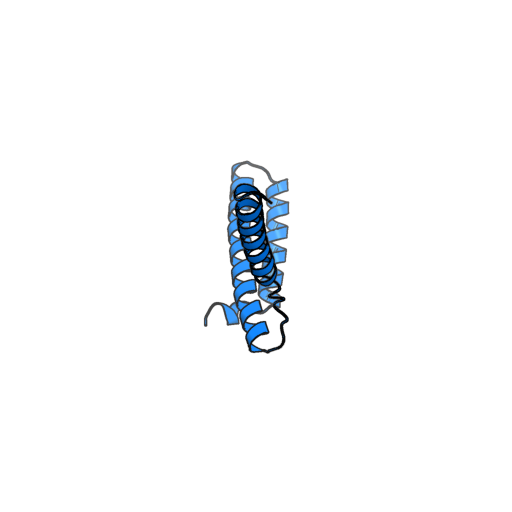 -4.453 -9.015 1.00 93.38 87 ASP A N 1
ATOM 696 C CA . ASP A 1 87 ? -4.239 -5.347 -10.061 1.00 93.38 87 ASP A CA 1
ATOM 697 C C . ASP A 1 87 ? -4.036 -4.745 -11.460 1.00 93.38 87 ASP A C 1
ATOM 699 O O . ASP A 1 87 ? -3.537 -5.412 -12.366 1.00 93.38 87 ASP A O 1
ATOM 703 N N . ASN A 1 88 ? -4.348 -3.457 -11.642 1.00 94.88 88 ASN A N 1
ATOM 704 C CA . ASN A 1 88 ? -4.215 -2.782 -12.938 1.00 94.88 88 ASN A CA 1
ATOM 705 C C . ASN A 1 88 ? -2.755 -2.575 -13.382 1.00 94.88 88 ASN A C 1
ATOM 707 O O . ASN A 1 88 ? -2.499 -2.371 -14.570 1.00 94.88 88 ASN A O 1
ATOM 711 N N . LEU A 1 89 ? -1.797 -2.619 -12.452 1.00 91.88 89 LEU A N 1
ATOM 712 C CA . LEU A 1 89 ? -0.361 -2.603 -12.752 1.00 91.88 89 LEU A CA 1
ATOM 713 C C . LEU A 1 89 ? 0.224 -4.005 -12.974 1.00 91.88 89 LEU A C 1
ATOM 715 O O . LEU A 1 89 ? 1.426 -4.119 -13.223 1.00 91.88 89 LEU A O 1
ATOM 719 N N . ASP A 1 90 ? -0.611 -5.047 -12.894 1.00 89.56 90 ASP A N 1
ATOM 720 C CA . ASP A 1 90 ? -0.226 -6.459 -12.965 1.00 89.56 90 ASP A CA 1
ATOM 721 C C . ASP A 1 90 ? 0.926 -6.780 -12.003 1.00 89.56 90 ASP A C 1
ATOM 723 O O . ASP A 1 90 ? 1.925 -7.413 -12.344 1.00 89.56 90 ASP A O 1
ATOM 727 N N . CYS A 1 91 ? 0.823 -6.280 -10.769 1.00 88.38 91 CYS A N 1
ATOM 728 C CA . CYS A 1 91 ? 1.916 -6.353 -9.805 1.00 88.38 91 CYS A CA 1
ATOM 729 C C . CYS A 1 91 ? 2.344 -7.788 -9.449 1.00 88.38 91 CYS A C 1
ATOM 731 O O . CYS A 1 91 ? 3.492 -7.999 -9.044 1.00 88.38 91 CYS A O 1
ATOM 733 N N . SER A 1 92 ? 1.469 -8.776 -9.664 1.00 81.81 92 SER A N 1
ATOM 734 C CA . SER A 1 92 ? 1.755 -10.206 -9.499 1.00 81.81 92 SER A CA 1
ATOM 735 C C . SER A 1 92 ? 3.022 -10.662 -10.220 1.00 81.81 92 SER A C 1
ATOM 737 O O . SER A 1 92 ? 3.787 -11.450 -9.671 1.00 81.81 92 SER A O 1
ATOM 739 N N . ILE A 1 93 ? 3.305 -10.143 -11.419 1.00 78.94 93 ILE A N 1
ATOM 740 C CA . ILE A 1 93 ? 4.453 -10.605 -12.219 1.00 78.94 93 ILE A CA 1
ATOM 741 C C . ILE A 1 93 ? 5.808 -10.100 -11.698 1.00 78.94 93 ILE A C 1
ATOM 743 O O . ILE A 1 93 ? 6.853 -10.568 -12.158 1.00 78.94 93 ILE A O 1
ATOM 747 N N . TYR A 1 94 ? 5.801 -9.132 -10.774 1.00 73.81 94 TYR A N 1
ATOM 748 C CA . TYR A 1 94 ? 7.003 -8.460 -10.272 1.00 73.81 94 TYR A CA 1
ATOM 749 C C . TYR A 1 94 ? 7.396 -8.858 -8.848 1.00 73.81 94 TYR A C 1
ATOM 751 O O . TYR A 1 94 ? 8.487 -8.486 -8.416 1.00 73.81 94 TYR A O 1
ATOM 759 N N . ILE A 1 95 ? 6.526 -9.567 -8.123 1.00 62.78 95 ILE A N 1
ATOM 760 C CA . ILE A 1 95 ? 6.771 -10.000 -6.738 1.00 62.78 95 ILE A CA 1
ATOM 761 C C . ILE A 1 95 ? 7.314 -11.442 -6.679 1.00 62.78 95 ILE A C 1
ATOM 763 O O . ILE A 1 95 ? 8.040 -11.770 -5.747 1.00 62.78 95 ILE A O 1
ATOM 767 N N . ASP A 1 96 ? 7.072 -12.257 -7.711 1.00 57.16 96 ASP A N 1
ATOM 768 C CA . ASP A 1 96 ? 7.514 -13.663 -7.806 1.00 57.16 96 ASP A CA 1
ATOM 769 C C . ASP A 1 96 ? 8.825 -13.887 -8.606 1.00 57.16 96 ASP A C 1
ATOM 771 O O . ASP A 1 96 ? 9.106 -15.010 -9.034 1.00 57.16 96 ASP A O 1
ATOM 775 N N . ARG A 1 97 ? 9.640 -12.848 -8.850 1.00 49.50 97 ARG A N 1
ATOM 776 C CA . ARG A 1 97 ? 10.930 -12.975 -9.568 1.00 49.50 97 ARG A CA 1
ATOM 777 C C . ARG A 1 97 ? 12.153 -12.927 -8.663 1.00 49.50 97 ARG A C 1
ATOM 779 O O . ARG A 1 97 ? 12.225 -12.015 -7.814 1.00 49.50 97 ARG A O 1
#

Nearest PDB structures (foldseek):
  7o0x-assembly1_C2  TM=7.197E-01  e=4.705E+00  Gemmatimonas phototrophica
  6cnn-assembly1_A  TM=6.357E-01  e=5.337E+00  Homo sapiens
  6zvr-assembly1_C  TM=6.606E-01  e=9.417E+00  Nostoc punctiforme
  8qfv-assembly1_0  TM=6.541E-01  e=8.841E+00  Synechocystis sp. PCC 6803

Mean predicted aligned error: 13.2 Å

Sequence (97 aa):
MGLVQKLIYRKALICLFVIILSLHISTANANIETNIDATRFLSNYCVTLVNEIEKSYQKQLDAIENNKMIEFTKVSKYIYGVSDLYDNLDCSIYIDR

Solvent-accessible surface area (backbone atoms only — not comparable to full-atom values): 5550 Å² total; per-residue (Å²): 137,58,75,65,58,57,52,52,50,53,51,54,52,51,52,50,51,53,53,58,57,58,70,70,72,73,78,81,70,82,68,73,84,45,74,66,48,47,52,52,49,49,35,54,48,39,55,49,47,52,52,51,40,53,58,42,49,54,54,29,52,54,19,57,80,67,70,34,63,71,58,22,53,54,41,52,53,50,41,50,55,48,50,51,52,39,59,76,65,51,34,72,76,51,73,82,111

Radius of gyration: 25.03 Å; Cα contacts (8 Å, |Δi|>4): 44; chains: 1; bounding box: 66×54×38 Å

pLDDT: mean 84.0, std 15.22, range [48.72, 98.44]

Foldseek 3Di:
DDPVVVVVVVVVVVVVVVVVVVVPPDPPVLDCPDPVSVLVVLLVVLVVLVVLLVVLVVQLVVCVVVVVVVSNVVSVVVSVVSVVVSVVSVNVVNPVD

Secondary structure (DSSP, 8-state):
--HHHHHHHHHHHHHHHHHHHHHTS--------SHHHHHHHHHHHHHHHHHHHHHHHHHHHHHHHTT-HHHHHHHHHHHHHHHHHHHHTTTHHHH--